Protein AF-A0A948EZS8-F1 (afdb_monomer)

Structure (mmCIF, N/CA/C/O backbone):
data_AF-A0A948EZS8-F1
#
_entry.id   AF-A0A948EZS8-F1
#
loop_
_atom_site.group_PDB
_atom_site.id
_atom_site.type_symbol
_atom_site.label_atom_id
_atom_site.label_alt_id
_atom_site.label_comp_id
_atom_site.label_asym_id
_atom_site.label_entity_id
_atom_site.label_seq_id
_atom_site.pdbx_PDB_ins_code
_atom_site.Cartn_x
_atom_site.Cartn_y
_atom_site.Cartn_z
_atom_site.occupancy
_atom_site.B_iso_or_equiv
_atom_site.auth_seq_id
_atom_site.auth_comp_id
_atom_site.auth_asym_id
_atom_site.auth_atom_id
_atom_site.pdbx_PDB_model_num
ATOM 1 N N . MET A 1 1 ? -22.388 7.173 19.803 1.00 58.19 1 MET A N 1
ATOM 2 C CA . MET A 1 1 ? -21.195 7.812 19.184 1.00 58.19 1 MET A CA 1
ATOM 3 C C . MET A 1 1 ? -20.099 6.820 18.781 1.00 58.19 1 MET A C 1
ATOM 5 O O . MET A 1 1 ? -19.552 6.989 17.697 1.00 58.19 1 MET A O 1
ATOM 9 N N . LEU A 1 2 ? -19.801 5.787 19.585 1.00 64.62 2 LEU A N 1
ATOM 10 C CA . LEU A 1 2 ? -18.752 4.790 19.295 1.00 64.62 2 LEU A CA 1
ATOM 11 C C . LEU A 1 2 ? -18.943 4.067 17.944 1.00 64.62 2 LEU A C 1
ATOM 13 O O . LEU A 1 2 ? -17.996 3.960 17.173 1.00 64.62 2 LEU A O 1
ATOM 17 N N . ASN A 1 3 ? -20.185 3.697 17.602 1.00 81.88 3 ASN A N 1
ATOM 18 C CA . ASN A 1 3 ? -20.506 3.070 16.311 1.00 81.88 3 ASN A CA 1
ATOM 19 C C . ASN A 1 3 ? -20.210 3.968 15.102 1.00 81.88 3 ASN A C 1
ATOM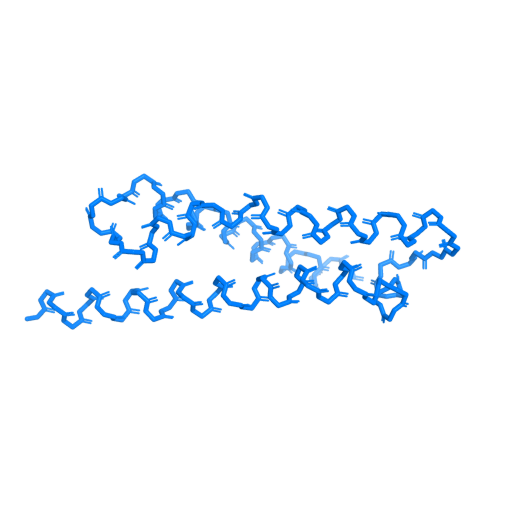 21 O O . ASN A 1 3 ? -19.671 3.485 14.113 1.00 81.88 3 ASN A O 1
ATOM 25 N N . LYS A 1 4 ? -20.505 5.277 15.173 1.00 89.31 4 LYS A N 1
ATOM 26 C CA . LYS A 1 4 ? -20.221 6.200 14.057 1.00 89.31 4 LYS A CA 1
ATOM 27 C C . LYS A 1 4 ? -18.715 6.327 13.812 1.00 89.31 4 LYS A C 1
ATOM 29 O O . LYS A 1 4 ? -18.280 6.222 12.674 1.00 89.31 4 LYS A O 1
ATOM 34 N N . ARG A 1 5 ? -17.922 6.494 14.879 1.00 90.38 5 ARG A N 1
ATOM 35 C CA . ARG A 1 5 ? -16.453 6.574 14.780 1.00 90.38 5 ARG A CA 1
ATOM 36 C C . ARG A 1 5 ? -15.855 5.289 14.212 1.00 90.38 5 ARG A C 1
ATOM 38 O O . ARG A 1 5 ? -15.016 5.363 13.327 1.00 90.38 5 ARG A O 1
ATOM 45 N N . LEU A 1 6 ? -16.340 4.132 14.666 1.00 93.00 6 LEU A N 1
ATOM 46 C CA . LEU A 1 6 ? -15.905 2.831 14.163 1.00 93.00 6 LEU A CA 1
ATOM 47 C C . LEU A 1 6 ? -16.145 2.694 12.654 1.00 93.00 6 LEU A C 1
ATOM 49 O O . LEU A 1 6 ? -15.227 2.335 11.926 1.00 93.00 6 LEU A O 1
ATOM 53 N N . TRP A 1 7 ? -17.352 3.012 12.181 1.00 94.31 7 TRP A N 1
ATOM 54 C CA . TRP A 1 7 ? -17.680 2.945 10.755 1.00 94.31 7 TRP A CA 1
ATOM 55 C C . TRP A 1 7 ? -16.860 3.919 9.911 1.00 94.31 7 TRP A C 1
ATOM 57 O O . TRP A 1 7 ? -16.367 3.521 8.861 1.00 94.31 7 TRP A O 1
ATOM 67 N N . ILE A 1 8 ? -16.647 5.149 10.386 1.00 95.25 8 ILE A N 1
ATOM 68 C CA . ILE A 1 8 ? -15.784 6.120 9.699 1.00 95.25 8 ILE A CA 1
ATOM 69 C C . ILE A 1 8 ? -14.355 5.584 9.591 1.00 95.25 8 ILE A C 1
ATOM 71 O O . ILE A 1 8 ? -13.791 5.590 8.503 1.00 95.25 8 ILE A O 1
ATOM 75 N N . SER A 1 9 ? -13.782 5.056 10.677 1.00 94.25 9 SER A N 1
ATOM 76 C CA . SER A 1 9 ? -12.443 4.458 10.634 1.00 94.25 9 SER A CA 1
ATOM 77 C C . SER A 1 9 ? -12.364 3.308 9.631 1.00 94.25 9 SER A C 1
ATOM 79 O O . SER A 1 9 ? -11.422 3.260 8.850 1.00 94.25 9 SER A O 1
ATOM 81 N N . ARG A 1 10 ? -13.361 2.416 9.596 1.00 95.75 10 ARG A N 1
ATOM 82 C CA . ARG A 1 10 ? -13.406 1.320 8.615 1.00 95.75 10 ARG A CA 1
ATOM 83 C C . ARG A 1 10 ? -13.470 1.823 7.179 1.00 95.75 10 ARG A C 1
ATOM 85 O O . ARG A 1 10 ? -12.763 1.292 6.336 1.00 95.75 10 ARG A O 1
ATOM 92 N N . LEU A 1 11 ? -14.287 2.840 6.911 1.00 97.06 11 LEU A N 1
ATOM 93 C CA . LEU A 1 11 ? -14.391 3.434 5.579 1.00 97.06 11 LEU A CA 1
ATOM 94 C C . LEU A 1 11 ? -13.065 4.059 5.140 1.00 97.06 11 LEU A C 1
ATOM 96 O O . LEU A 1 11 ? -12.633 3.820 4.019 1.00 97.06 11 LEU A O 1
ATOM 100 N N . LEU A 1 12 ? -12.393 4.800 6.025 1.00 96.75 12 LEU A N 1
ATOM 101 C CA . LEU A 1 12 ? -11.101 5.419 5.722 1.00 96.75 12 LEU A CA 1
ATOM 102 C C . LEU A 1 12 ? -10.007 4.371 5.472 1.00 96.75 12 LEU A C 1
ATOM 104 O O . LEU A 1 12 ? -9.319 4.439 4.459 1.00 96.75 12 LEU A O 1
ATOM 108 N N . ILE A 1 13 ? -9.878 3.373 6.352 1.00 97.25 13 ILE A N 1
ATOM 109 C CA . ILE A 1 13 ? -8.896 2.288 6.187 1.00 97.25 13 ILE A CA 1
ATOM 110 C C . ILE A 1 13 ? -9.216 1.477 4.926 1.00 97.25 13 ILE A C 1
ATOM 112 O O . ILE A 1 13 ? -8.319 1.151 4.155 1.00 97.25 13 ILE A O 1
ATOM 116 N N . GLY A 1 14 ? -10.496 1.178 4.699 1.00 97.44 14 GLY A N 1
ATOM 117 C CA . GLY A 1 14 ? -10.972 0.448 3.531 1.00 97.44 14 GLY A CA 1
ATOM 118 C C . GLY A 1 14 ? -10.685 1.178 2.223 1.00 97.44 14 GLY A C 1
ATOM 119 O O . GLY A 1 14 ? -10.245 0.542 1.275 1.00 97.44 14 GLY A O 1
ATOM 120 N N . ALA A 1 15 ? -10.861 2.500 2.174 1.00 97.56 15 ALA A N 1
ATOM 121 C CA . ALA A 1 15 ? -10.524 3.296 0.996 1.00 97.56 15 ALA A CA 1
ATOM 122 C C . ALA A 1 15 ? -9.031 3.187 0.653 1.00 97.56 15 ALA A C 1
ATOM 124 O O . ALA A 1 15 ? -8.685 2.889 -0.487 1.00 97.56 15 ALA A O 1
ATOM 125 N N . VAL A 1 16 ? -8.154 3.344 1.650 1.00 96.31 16 VAL A N 1
ATOM 126 C CA . VAL A 1 16 ? -6.701 3.214 1.461 1.00 96.31 16 VAL A CA 1
ATOM 127 C C . VAL A 1 16 ? -6.325 1.801 1.010 1.00 96.31 16 VAL A C 1
ATOM 129 O O . VAL A 1 16 ? -5.581 1.645 0.042 1.00 96.31 16 VAL A O 1
ATOM 132 N N . LEU A 1 17 ? -6.880 0.775 1.662 1.00 97.38 17 LEU A N 1
ATOM 133 C CA . LEU A 1 17 ? -6.658 -0.629 1.317 1.00 97.38 17 LEU A CA 1
ATOM 134 C C . LEU A 1 17 ? -7.074 -0.933 -0.129 1.00 97.38 17 LEU A C 1
ATOM 136 O O . LEU A 1 17 ? -6.333 -1.582 -0.861 1.00 97.38 17 LEU A O 1
ATOM 140 N N . LEU A 1 18 ? -8.245 -0.456 -0.558 1.00 97.94 18 LEU A N 1
ATOM 141 C CA . LEU A 1 18 ? -8.752 -0.700 -1.908 1.00 97.94 18 LEU A CA 1
ATOM 142 C C . LEU A 1 18 ? -7.876 -0.046 -2.977 1.00 97.94 18 LEU A C 1
ATOM 144 O O . LEU A 1 18 ? -7.558 -0.706 -3.961 1.00 97.94 18 LEU A O 1
ATOM 148 N N . VAL A 1 19 ? -7.452 1.204 -2.772 1.00 96.75 19 VAL A N 1
ATOM 149 C CA . VAL A 1 19 ? -6.551 1.895 -3.710 1.00 96.75 19 VAL A CA 1
ATOM 150 C C . VAL A 1 19 ? -5.214 1.158 -3.811 1.00 96.75 19 VAL A C 1
ATOM 152 O O . VAL A 1 19 ? -4.734 0.897 -4.909 1.00 96.75 19 VAL A O 1
ATOM 155 N N . ASN A 1 20 ? -4.644 0.730 -2.682 1.00 96.50 20 ASN A N 1
ATOM 156 C CA . ASN A 1 20 ? -3.392 -0.024 -2.690 1.00 96.50 20 ASN A CA 1
ATOM 157 C C . ASN A 1 20 ? -3.514 -1.371 -3.421 1.00 96.50 20 ASN A C 1
ATOM 159 O O . ASN A 1 20 ? -2.625 -1.749 -4.185 1.00 96.50 20 ASN A O 1
ATOM 163 N N . LEU A 1 21 ? -4.602 -2.110 -3.194 1.00 97.62 21 LEU A N 1
ATOM 164 C CA . LEU A 1 21 ? -4.832 -3.387 -3.872 1.00 97.62 21 LEU A CA 1
ATOM 165 C C . LEU A 1 21 ? -5.127 -3.202 -5.365 1.00 97.62 21 LEU A C 1
ATOM 167 O O . LEU A 1 21 ? -4.746 -4.054 -6.165 1.00 97.62 21 LEU A O 1
ATOM 171 N N . GLU A 1 22 ? -5.764 -2.101 -5.758 1.00 97.88 22 GLU A N 1
ATOM 172 C CA . GLU A 1 22 ? -5.948 -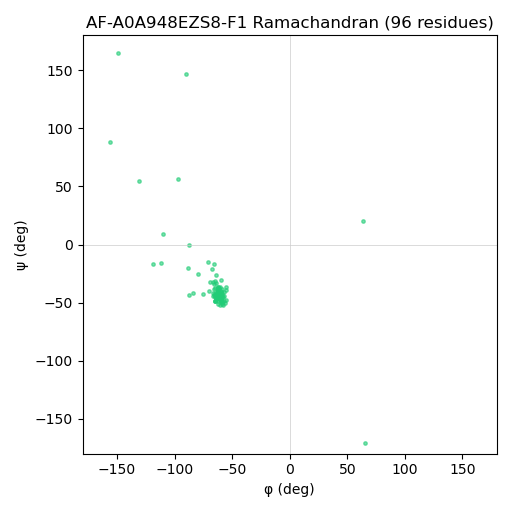1.744 -7.165 1.00 97.88 22 GLU A CA 1
ATOM 173 C C . GLU A 1 22 ? -4.595 -1.489 -7.843 1.00 97.88 22 GLU A C 1
ATOM 175 O O . GLU A 1 22 ? -4.305 -2.138 -8.850 1.00 97.88 22 GLU A O 1
ATOM 180 N N . CYS A 1 23 ? -3.709 -0.701 -7.223 1.00 96.19 23 CYS A N 1
ATOM 181 C CA . CYS A 1 23 ? -2.340 -0.502 -7.707 1.00 96.19 23 CYS A CA 1
ATOM 182 C C . CYS A 1 23 ? -1.562 -1.824 -7.798 1.00 96.19 23 CYS A C 1
ATOM 184 O O . CYS A 1 23 ? -0.888 -2.081 -8.796 1.00 96.19 23 CYS A O 1
ATOM 186 N N . ALA A 1 24 ? -1.700 -2.709 -6.8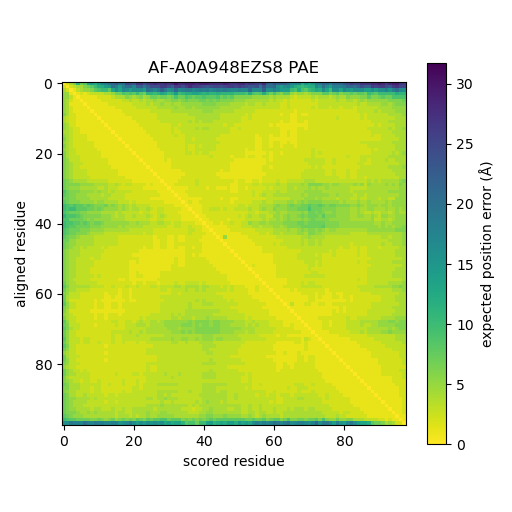04 1.00 97.88 24 ALA A N 1
ATOM 187 C CA . ALA A 1 24 ? -1.094 -4.038 -6.844 1.00 97.88 24 ALA A CA 1
ATOM 188 C C . ALA A 1 24 ? -1.548 -4.835 -8.076 1.00 97.88 24 ALA A C 1
ATOM 190 O O . ALA A 1 24 ? -0.729 -5.391 -8.812 1.00 97.88 24 ALA A O 1
ATOM 191 N N . VAL A 1 25 ? -2.859 -4.876 -8.325 1.00 98.25 25 VAL A N 1
ATOM 192 C CA . VAL A 1 25 ? -3.442 -5.574 -9.476 1.00 98.25 25 VAL A CA 1
ATOM 193 C C . VAL A 1 25 ? -2.976 -4.943 -10.788 1.00 98.25 25 VAL A C 1
ATOM 195 O O . VAL A 1 25 ? -2.619 -5.680 -11.712 1.00 98.25 25 VAL A O 1
ATOM 198 N N . ALA A 1 26 ? -2.942 -3.614 -10.8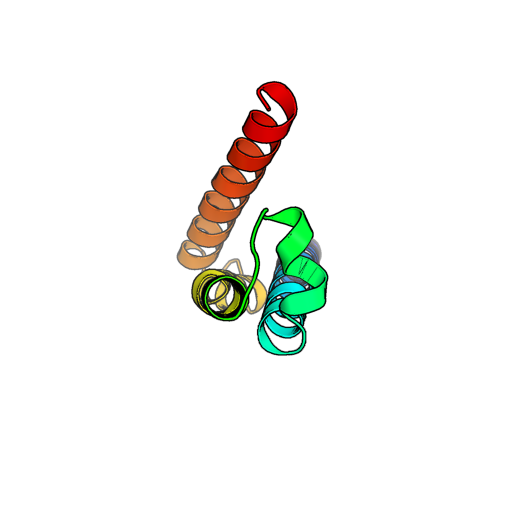68 1.00 97.75 26 ALA A N 1
ATOM 199 C CA . ALA A 1 26 ? -2.480 -2.877 -12.035 1.00 97.75 26 ALA A CA 1
ATOM 200 C C . ALA A 1 26 ? -1.015 -3.211 -12.368 1.00 97.75 26 ALA A C 1
ATOM 202 O O . ALA A 1 26 ? -0.711 -3.624 -13.491 1.00 97.75 26 ALA A O 1
ATOM 203 N N . PHE A 1 27 ? -0.124 -3.157 -1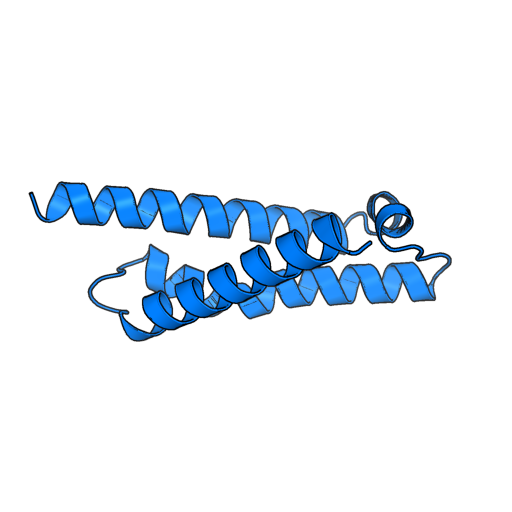1.375 1.00 97.75 27 PHE A N 1
ATOM 204 C CA . PHE A 1 27 ? 1.299 -3.468 -11.528 1.00 97.75 27 PHE A CA 1
ATOM 205 C C . PHE A 1 27 ? 1.566 -4.940 -11.860 1.00 97.75 27 PHE A C 1
ATOM 207 O O . PHE A 1 27 ? 2.492 -5.247 -12.611 1.00 97.75 27 PHE A O 1
ATOM 214 N N . LEU A 1 28 ? 0.758 -5.871 -11.345 1.00 97.62 28 LEU A N 1
ATOM 215 C CA . LEU A 1 28 ? 0.908 -7.298 -11.640 1.00 97.62 28 LEU A CA 1
ATOM 216 C C . LEU A 1 28 ? 0.414 -7.663 -13.048 1.00 97.62 28 LEU A C 1
ATOM 218 O O . LEU A 1 28 ? 1.073 -8.440 -13.752 1.00 97.62 28 LEU A O 1
ATOM 222 N N . ARG A 1 29 ? -0.737 -7.116 -13.466 1.00 97.88 29 ARG A N 1
ATOM 223 C CA . ARG A 1 29 ? -1.390 -7.458 -14.742 1.00 97.88 29 ARG A CA 1
ATOM 224 C C . ARG A 1 29 ? -0.833 -6.687 -15.929 1.00 97.88 29 ARG A C 1
ATOM 226 O O . ARG A 1 29 ? -0.646 -7.282 -16.986 1.00 97.88 29 ARG A O 1
ATOM 233 N N . GLN A 1 30 ? -0.578 -5.392 -15.767 1.00 97.00 30 GLN A N 1
ATOM 234 C CA . GLN A 1 30 ? -0.142 -4.504 -16.847 1.00 97.00 30 GLN A CA 1
ATOM 235 C C . GLN A 1 30 ? 1.085 -3.675 -16.440 1.00 97.00 30 GLN A C 1
ATOM 237 O O . GLN A 1 30 ? 1.059 -2.451 -16.549 1.00 97.00 30 GLN A O 1
ATOM 242 N N . PRO A 1 31 ? 2.192 -4.300 -15.995 1.00 96.69 31 PRO A N 1
ATOM 243 C CA . PRO A 1 31 ? 3.351 -3.561 -15.498 1.00 96.69 31 PRO A CA 1
ATOM 244 C C . PRO A 1 31 ? 3.886 -2.551 -16.512 1.00 96.69 31 PRO A C 1
ATOM 246 O O . PRO A 1 31 ? 4.287 -1.457 -16.131 1.00 96.69 31 PRO A O 1
ATOM 249 N N . GLN A 1 32 ? 3.854 -2.884 -17.805 1.00 96.69 32 GLN A N 1
ATOM 250 C CA . GLN A 1 32 ? 4.423 -2.050 -18.859 1.00 96.69 32 GLN A CA 1
ATOM 251 C C . GLN A 1 32 ? 3.786 -0.658 -18.934 1.00 96.69 32 GLN A C 1
ATOM 253 O O . GLN A 1 32 ? 4.486 0.293 -19.269 1.00 96.69 32 GLN A O 1
ATOM 258 N N . ALA A 1 33 ? 2.504 -0.531 -18.578 1.00 96.25 33 ALA A N 1
ATOM 259 C CA . ALA A 1 33 ? 1.797 0.747 -18.565 1.00 96.25 33 ALA A CA 1
ATOM 260 C C . ALA A 1 33 ? 2.316 1.708 -17.478 1.00 96.25 33 ALA A C 1
ATOM 262 O O . ALA A 1 33 ? 2.147 2.917 -17.604 1.00 96.25 33 ALA A O 1
ATOM 263 N N . TYR A 1 34 ? 2.979 1.183 -16.443 1.00 95.94 34 TYR A N 1
ATOM 264 C CA . TYR A 1 34 ? 3.419 1.951 -15.275 1.00 95.94 34 TYR A CA 1
ATOM 265 C C . TYR A 1 34 ? 4.943 2.103 -15.181 1.00 95.94 34 TYR A C 1
ATOM 267 O O . TYR A 1 34 ? 5.419 2.995 -14.488 1.00 95.94 34 TYR A O 1
ATOM 275 N N . MET A 1 35 ? 5.723 1.304 -15.921 1.00 96.75 35 MET A N 1
ATOM 276 C CA . MET A 1 35 ? 7.197 1.327 -15.881 1.00 96.75 35 MET A CA 1
ATOM 277 C C . MET A 1 35 ? 7.808 2.706 -16.158 1.00 96.75 35 MET A C 1
ATOM 279 O O . MET A 1 35 ? 8.793 3.073 -15.517 1.00 96.75 35 MET A O 1
ATOM 283 N N . ALA A 1 36 ? 7.235 3.467 -17.098 1.00 93.31 36 ALA A N 1
ATOM 284 C CA . ALA A 1 36 ? 7.773 4.765 -17.505 1.00 93.31 36 ALA A CA 1
ATOM 285 C C . ALA A 1 36 ? 7.820 5.767 -16.340 1.00 93.31 36 ALA A C 1
ATOM 287 O O . ALA A 1 36 ? 8.796 6.503 -16.213 1.00 93.31 36 ALA A O 1
ATOM 288 N N . GLY A 1 37 ? 6.826 5.729 -15.444 1.00 89.38 37 GLY A N 1
ATOM 289 C CA . GLY A 1 37 ? 6.788 6.571 -14.243 1.00 89.38 37 GLY A CA 1
ATOM 290 C C . GLY A 1 37 ? 7.901 6.267 -13.234 1.00 89.38 37 GLY A C 1
ATOM 291 O O . GLY A 1 37 ? 8.194 7.097 -12.385 1.00 89.38 37 GLY A O 1
ATOM 292 N N . PHE A 1 38 ? 8.553 5.108 -13.358 1.00 90.25 38 PHE A N 1
ATOM 293 C CA . PHE A 1 38 ? 9.664 4.676 -12.508 1.00 90.25 38 PHE A CA 1
ATOM 294 C C . PHE A 1 38 ? 11.011 4.650 -13.252 1.00 90.25 38 PHE A C 1
ATOM 296 O O . PHE A 1 38 ? 11.985 4.108 -12.734 1.00 90.25 38 PHE A O 1
ATOM 303 N N . GLY A 1 39 ? 11.079 5.171 -14.486 1.00 93.81 39 GLY A N 1
ATOM 304 C CA . GLY A 1 39 ? 12.289 5.102 -15.316 1.00 93.81 39 GLY A CA 1
ATOM 305 C C . GLY A 1 39 ? 12.699 3.671 -15.693 1.00 93.81 39 GLY A C 1
ATOM 306 O O . GLY A 1 39 ? 13.855 3.417 -16.028 1.00 93.81 39 GLY A O 1
ATOM 307 N N . LEU A 1 40 ? 11.767 2.717 -15.617 1.00 96.19 40 LEU A N 1
ATOM 308 C CA . LEU A 1 40 ? 12.016 1.304 -15.881 1.00 96.19 40 LEU A CA 1
ATOM 309 C C . LEU A 1 40 ? 11.780 0.972 -17.358 1.00 96.19 40 LEU A C 1
ATOM 311 O O . LEU A 1 4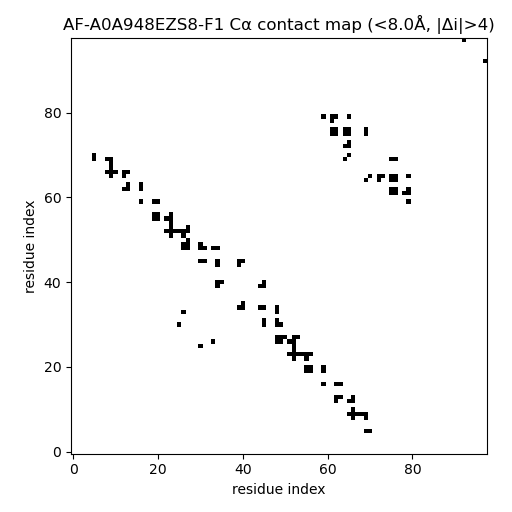0 ? 10.893 1.520 -18.012 1.00 96.19 40 LEU A O 1
ATOM 315 N N . SER A 1 41 ? 12.550 0.021 -17.887 1.00 95.75 41 SER A N 1
ATOM 316 C CA . SER A 1 41 ? 12.381 -0.472 -19.256 1.00 95.75 41 SER A CA 1
ATOM 317 C C . SER A 1 41 ? 12.784 -1.943 -19.400 1.00 95.75 41 SER A C 1
ATOM 319 O O . SER A 1 41 ? 13.424 -2.536 -18.525 1.00 95.75 41 SER A O 1
ATOM 321 N N . GLY A 1 42 ? 12.369 -2.548 -20.514 1.00 95.88 42 GLY A N 1
ATOM 322 C CA . GLY A 1 42 ? 12.686 -3.935 -20.845 1.00 95.88 42 GLY A CA 1
ATOM 323 C C . GLY A 1 42 ? 12.067 -4.971 -19.898 1.00 95.88 42 GLY A C 1
ATOM 324 O O . GLY A 1 42 ? 11.223 -4.678 -19.050 1.00 95.88 42 GLY A O 1
ATOM 325 N N . ALA A 1 43 ? 12.494 -6.226 -20.059 1.00 96.44 43 ALA A N 1
ATOM 326 C CA . ALA A 1 43 ? 11.965 -7.351 -19.287 1.00 96.44 43 ALA A CA 1
ATOM 327 C C . ALA A 1 43 ? 12.276 -7.239 -17.783 1.00 96.44 43 ALA A C 1
ATOM 329 O O . ALA A 1 43 ? 11.422 -7.552 -16.954 1.00 96.44 43 ALA A O 1
ATOM 330 N N . ALA A 1 44 ? 13.467 -6.741 -17.433 1.00 96.12 44 ALA A N 1
ATOM 331 C CA . ALA A 1 44 ? 13.865 -6.523 -16.044 1.00 96.12 44 ALA A CA 1
ATOM 332 C C . ALA A 1 44 ? 12.980 -5.468 -15.357 1.00 96.12 44 ALA A C 1
ATOM 334 O O . ALA A 1 44 ? 12.499 -5.705 -14.249 1.00 96.12 44 ALA A O 1
ATOM 335 N N . GLY A 1 45 ? 12.682 -4.353 -16.038 1.00 96.81 45 GLY A N 1
ATOM 336 C CA . GLY A 1 45 ? 11.759 -3.332 -15.540 1.00 96.81 45 GLY A CA 1
ATOM 337 C C . GLY A 1 45 ? 10.354 -3.879 -15.284 1.00 96.81 45 GLY A C 1
ATOM 338 O O . GLY A 1 45 ? 9.762 -3.613 -14.239 1.00 96.81 45 GLY A O 1
ATOM 339 N N . ALA A 1 46 ? 9.848 -4.731 -16.178 1.00 97.56 46 ALA A N 1
ATOM 340 C CA . ALA A 1 46 ? 8.555 -5.386 -15.986 1.00 97.56 46 ALA A CA 1
ATOM 341 C C . ALA A 1 46 ? 8.565 -6.372 -14.803 1.00 97.56 46 ALA A C 1
ATOM 343 O O . ALA A 1 46 ? 7.542 -6.543 -14.139 1.00 97.56 46 ALA A O 1
ATOM 344 N N . GLY A 1 47 ? 9.700 -7.024 -14.533 1.00 97.94 47 GLY A N 1
ATOM 345 C CA . GLY A 1 47 ? 9.904 -7.848 -13.340 1.00 97.94 47 GLY A CA 1
ATOM 346 C C . GLY A 1 47 ? 9.870 -7.019 -12.054 1.00 97.94 47 GLY A C 1
ATOM 347 O O . GLY A 1 47 ? 9.121 -7.348 -11.137 1.00 97.94 47 GLY A O 1
ATOM 348 N N . MET A 1 48 ? 10.602 -5.902 -12.022 1.00 97.88 48 MET A N 1
ATOM 349 C CA . MET A 1 48 ? 10.624 -4.970 -10.889 1.00 97.88 48 MET A CA 1
ATOM 350 C C . MET A 1 48 ? 9.235 -4.387 -10.597 1.00 97.88 48 MET A C 1
ATOM 352 O O . MET A 1 48 ? 8.799 -4.361 -9.449 1.00 97.88 48 MET A O 1
ATOM 356 N N . MET A 1 49 ? 8.494 -3.989 -11.634 1.00 97.81 49 MET A N 1
ATOM 357 C CA . MET A 1 49 ? 7.143 -3.446 -11.480 1.00 97.81 49 MET A CA 1
ATOM 358 C C . MET A 1 49 ? 6.180 -4.474 -10.862 1.00 97.81 49 MET A C 1
ATOM 360 O O . MET A 1 49 ? 5.414 -4.146 -9.959 1.00 97.81 49 MET A O 1
ATOM 364 N N . ARG A 1 50 ? 6.266 -5.749 -11.269 1.00 98.25 50 ARG A N 1
ATOM 365 C CA . ARG A 1 50 ? 5.492 -6.834 -10.640 1.00 98.25 50 ARG A CA 1
ATOM 366 C C . ARG A 1 50 ? 5.908 -7.088 -9.195 1.00 98.25 50 ARG A C 1
ATOM 368 O O . ARG A 1 50 ? 5.040 -7.343 -8.364 1.00 98.25 50 ARG A O 1
ATOM 375 N N . ALA A 1 51 ? 7.202 -7.006 -8.888 1.00 97.88 51 ALA A N 1
ATOM 376 C CA . ALA A 1 51 ? 7.689 -7.119 -7.517 1.00 97.88 51 ALA A CA 1
ATOM 377 C C . ALA A 1 51 ? 7.122 -5.998 -6.632 1.00 97.88 51 ALA A C 1
ATOM 379 O O . ALA A 1 51 ? 6.663 -6.281 -5.526 1.00 97.88 51 ALA A O 1
ATOM 380 N N . LEU A 1 52 ? 7.048 -4.761 -7.141 1.00 96.88 52 LEU A N 1
ATOM 381 C CA . LEU A 1 52 ? 6.375 -3.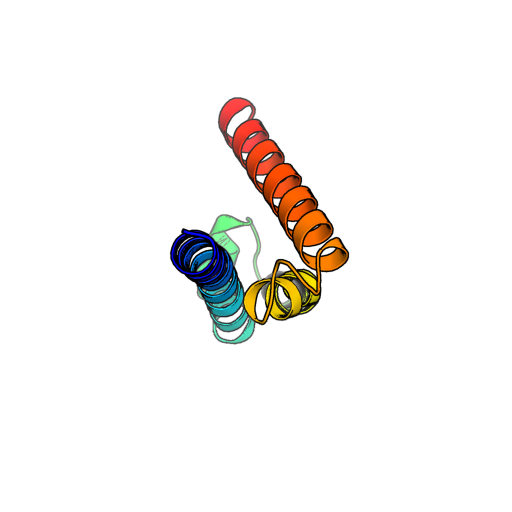662 -6.445 1.00 96.88 52 LEU A CA 1
ATOM 382 C C . LEU A 1 52 ? 4.881 -3.960 -6.249 1.00 96.88 52 LEU A C 1
ATOM 384 O O . LEU A 1 52 ? 4.366 -3.791 -5.151 1.00 96.88 52 LEU A O 1
ATOM 388 N N . GLY A 1 53 ? 4.196 -4.488 -7.266 1.00 97.56 53 GLY A N 1
ATOM 389 C CA . GLY A 1 53 ? 2.802 -4.925 -7.137 1.00 97.56 53 GLY A CA 1
ATOM 390 C C . GLY A 1 53 ? 2.589 -5.975 -6.038 1.00 97.56 53 GLY A C 1
ATOM 391 O O . GLY A 1 53 ? 1.677 -5.844 -5.225 1.00 97.56 53 GLY A O 1
ATOM 392 N N . LEU A 1 54 ? 3.460 -6.985 -5.948 1.00 98.19 54 LEU A N 1
ATOM 393 C CA . LEU A 1 54 ? 3.431 -7.971 -4.861 1.00 98.19 54 LEU A CA 1
ATOM 394 C C . LEU A 1 54 ? 3.666 -7.317 -3.491 1.00 98.19 54 LEU A C 1
ATOM 396 O O . LEU A 1 54 ? 3.001 -7.670 -2.517 1.00 98.19 54 LEU A O 1
ATOM 400 N N . LEU A 1 55 ? 4.571 -6.342 -3.423 1.00 96.69 55 LEU A N 1
ATOM 401 C CA . LEU A 1 55 ? 4.879 -5.611 -2.199 1.00 96.69 55 LEU A CA 1
ATOM 402 C C . LEU A 1 55 ? 3.659 -4.844 -1.674 1.00 96.69 55 LEU A C 1
ATOM 404 O O . LEU A 1 55 ? 3.377 -4.913 -0.480 1.00 96.69 55 LEU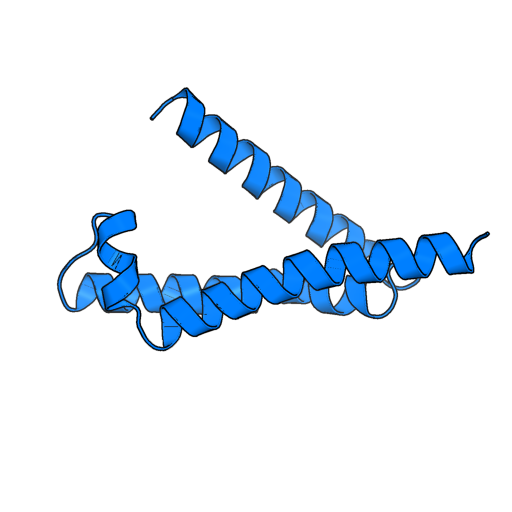 A O 1
ATOM 408 N N . PHE A 1 56 ? 2.869 -4.225 -2.560 1.00 95.69 56 PHE A N 1
ATOM 409 C CA . PHE A 1 56 ? 1.585 -3.619 -2.194 1.00 95.69 56 PHE A CA 1
ATOM 410 C C . PHE A 1 56 ? 0.620 -4.649 -1.582 1.00 95.69 56 PHE A C 1
ATOM 412 O O . PHE A 1 56 ? -0.048 -4.339 -0.599 1.00 95.69 56 PHE A O 1
ATOM 419 N N . VAL A 1 57 ? 0.573 -5.895 -2.071 1.00 97.12 57 VAL A N 1
ATOM 420 C CA . VAL A 1 57 ? -0.248 -6.951 -1.441 1.00 97.12 57 VAL A CA 1
ATOM 421 C C . VAL A 1 57 ? 0.270 -7.290 -0.039 1.00 97.12 57 VAL A C 1
ATOM 423 O O . VAL A 1 57 ? -0.508 -7.330 0.914 1.00 97.12 57 VAL A O 1
ATOM 426 N N . MET A 1 58 ? 1.580 -7.510 0.101 1.00 97.44 58 MET A N 1
ATOM 427 C CA . MET A 1 58 ? 2.210 -7.907 1.368 1.00 97.44 58 MET A CA 1
ATOM 428 C C . MET A 1 58 ? 2.046 -6.840 2.454 1.00 97.44 58 MET A C 1
ATOM 430 O O . MET A 1 58 ? 1.672 -7.139 3.587 1.00 97.44 58 MET A O 1
ATOM 434 N N . TRP A 1 59 ? 2.296 -5.582 2.105 1.00 95.00 59 TRP A N 1
ATOM 435 C CA . TRP A 1 59 ? 2.247 -4.451 3.026 1.00 95.00 59 TRP A CA 1
ATOM 436 C C . TRP A 1 59 ? 0.831 -4.076 3.471 1.00 95.00 59 TRP A C 1
ATOM 438 O O . TRP A 1 59 ? 0.671 -3.402 4.484 1.00 95.00 59 TRP A O 1
ATOM 448 N N . ASN A 1 60 ? -0.205 -4.567 2.787 1.00 96.38 60 ASN A N 1
ATOM 449 C CA . ASN A 1 60 ? -1.597 -4.304 3.149 1.00 96.38 60 ASN A CA 1
ATOM 450 C C . ASN A 1 60 ? -2.189 -5.296 4.170 1.00 96.38 60 ASN A C 1
ATOM 452 O O . ASN A 1 60 ? -3.334 -5.129 4.595 1.00 96.38 60 ASN A O 1
ATOM 456 N N . VAL A 1 61 ? -1.426 -6.294 4.635 1.00 97.25 61 VAL A N 1
ATOM 457 C CA . VAL A 1 61 ? -1.898 -7.253 5.654 1.00 97.25 61 VAL A CA 1
ATOM 458 C C . VAL A 1 61 ? -2.391 -6.556 6.940 1.00 97.25 61 VAL A C 1
ATOM 460 O O . VAL A 1 61 ? -3.517 -6.849 7.358 1.00 97.25 61 VAL A O 1
ATOM 463 N N . PRO A 1 62 ? -1.663 -5.591 7.546 1.00 97.44 62 PRO A N 1
ATOM 464 C CA . PRO A 1 62 ? -2.147 -4.878 8.733 1.00 97.44 62 PRO A CA 1
ATOM 465 C C . PRO A 1 62 ? -3.424 -4.069 8.464 1.00 97.44 62 PRO A C 1
ATOM 467 O O . PRO A 1 62 ? -4.331 -4.039 9.299 1.00 97.44 62 PRO A O 1
ATOM 470 N N . TYR A 1 63 ? -3.543 -3.476 7.272 1.00 96.88 63 TYR A N 1
ATOM 471 C CA . TYR A 1 63 ? -4.723 -2.715 6.853 1.00 96.88 63 TYR A CA 1
ATOM 472 C C . TYR A 1 63 ? -5.973 -3.598 6.810 1.00 96.88 63 TYR A C 1
ATOM 474 O O . TYR A 1 63 ? -7.041 -3.164 7.242 1.00 96.88 63 TYR A O 1
ATOM 482 N N . GLY A 1 64 ? -5.847 -4.854 6.368 1.00 97.00 64 GLY A N 1
ATOM 483 C CA . GLY A 1 64 ? -6.939 -5.830 6.386 1.00 97.00 64 GLY A CA 1
ATOM 484 C C . GLY A 1 64 ? -7.491 -6.061 7.796 1.00 97.00 64 GLY A C 1
ATOM 485 O O . GLY A 1 64 ? -8.689 -5.887 8.037 1.00 97.00 64 GLY A O 1
ATOM 486 N N . PHE A 1 65 ? -6.620 -6.371 8.761 1.00 97.69 65 PHE A N 1
ATOM 487 C CA . PHE A 1 65 ? -7.027 -6.562 10.160 1.00 97.69 65 PHE A CA 1
ATOM 488 C C . PHE A 1 65 ? -7.586 -5.276 10.783 1.00 97.69 65 PHE A C 1
ATOM 490 O O . PHE A 1 65 ? -8.630 -5.304 11.447 1.00 97.69 65 PHE A O 1
ATOM 497 N N . ALA A 1 66 ? -6.944 -4.135 10.523 1.00 97.06 66 ALA A N 1
ATOM 498 C CA . ALA A 1 66 ? -7.403 -2.833 10.990 1.00 97.06 66 ALA A CA 1
ATOM 499 C C . ALA A 1 66 ? -8.783 -2.466 10.415 1.00 97.06 66 ALA A C 1
ATOM 501 O O . ALA A 1 66 ? -9.611 -1.913 11.136 1.00 97.06 66 ALA A O 1
ATOM 502 N N . CYS A 1 67 ? -9.078 -2.820 9.161 1.00 96.75 67 CYS A N 1
ATOM 503 C CA . CYS A 1 67 ? -10.370 -2.577 8.520 1.00 96.75 67 CYS A CA 1
ATOM 504 C C . CYS A 1 67 ? -11.488 -3.450 9.116 1.00 96.75 67 CYS A C 1
ATOM 506 O O . CYS A 1 67 ? -12.593 -2.968 9.371 1.00 96.75 67 CYS A O 1
ATOM 508 N N . VAL A 1 68 ? -11.208 -4.722 9.425 1.00 96.19 68 VAL A N 1
ATOM 509 C CA . VAL A 1 68 ? -12.202 -5.623 10.038 1.00 96.19 68 VAL A CA 1
ATOM 510 C C . VAL A 1 68 ? -12.666 -5.081 11.390 1.00 96.19 68 VAL A C 1
ATOM 512 O O . VAL A 1 68 ? -13.870 -4.930 11.634 1.00 96.19 68 VAL A O 1
ATOM 515 N N . HIS A 1 69 ? -11.739 -4.754 12.293 1.00 94.38 69 HIS A N 1
ATOM 516 C CA . HIS A 1 69 ? -12.106 -4.199 13.597 1.00 94.38 69 HIS A CA 1
ATOM 517 C C . HIS A 1 69 ? -10.968 -3.375 14.233 1.00 94.38 69 HIS A C 1
ATOM 519 O O . HIS A 1 69 ? -10.228 -3.899 15.074 1.00 94.38 69 HIS A O 1
ATOM 525 N N . PRO A 1 70 ? -10.872 -2.061 13.953 1.00 92.31 70 PRO A N 1
ATOM 526 C CA . PRO A 1 70 ? -9.706 -1.243 14.318 1.00 92.31 70 PRO A CA 1
ATOM 527 C C . PRO A 1 70 ? -9.490 -1.113 15.833 1.00 92.31 70 PRO A C 1
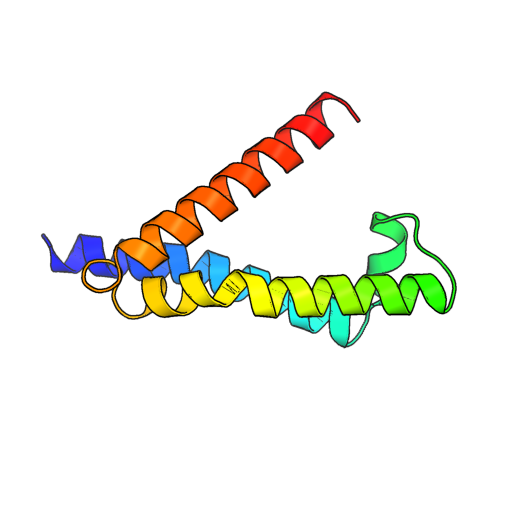ATOM 529 O O . PRO A 1 70 ? -8.371 -0.943 16.302 1.00 92.31 70 PRO A O 1
ATOM 532 N N . VAL A 1 71 ? -10.558 -1.240 16.632 1.00 93.88 71 VAL A N 1
ATOM 533 C CA . VAL A 1 71 ? -10.471 -1.180 18.105 1.00 93.88 71 VAL A CA 1
ATOM 534 C C . VAL A 1 71 ? -9.989 -2.500 18.718 1.00 93.88 71 VAL A C 1
ATOM 536 O O . VAL A 1 71 ? -9.425 -2.486 19.806 1.00 93.88 71 VAL A O 1
ATOM 539 N N . LYS A 1 72 ? -10.206 -3.630 18.032 1.00 94.69 72 LYS A N 1
ATOM 540 C CA . LYS A 1 72 ? -9.793 -4.965 18.500 1.00 94.69 72 LYS A CA 1
ATOM 541 C C . LYS A 1 72 ? -8.363 -5.237 18.041 1.00 94.69 72 LYS A C 1
ATOM 543 O O . LYS A 1 72 ? -7.540 -5.676 18.831 1.00 94.69 72 LYS A O 1
ATOM 548 N N . TYR A 1 73 ? -8.065 -4.903 16.788 1.00 96.75 73 TYR A N 1
ATOM 549 C CA . TYR A 1 73 ? -6.752 -5.050 16.165 1.00 96.75 73 TYR A CA 1
ATOM 550 C C . TYR A 1 73 ? -5.973 -3.728 16.212 1.00 96.75 73 TYR A C 1
ATOM 552 O O . TYR A 1 73 ? -5.575 -3.188 15.181 1.00 96.75 73 TYR A O 1
ATOM 560 N N . ARG A 1 74 ? -5.782 -3.175 17.421 1.00 95.44 74 ARG A N 1
ATOM 561 C CA . ARG A 1 74 ? -5.101 -1.877 17.593 1.00 95.44 74 ARG A CA 1
ATOM 562 C C . ARG A 1 74 ? -3.662 -1.891 17.098 1.00 95.44 74 ARG A C 1
ATOM 564 O O . ARG A 1 74 ? -3.234 -0.895 16.533 1.00 95.44 74 ARG A O 1
ATOM 571 N N . THR A 1 75 ? -2.940 -2.993 17.286 1.00 97.88 75 THR A N 1
ATOM 572 C CA . THR A 1 75 ? -1.568 -3.129 16.782 1.00 97.88 75 THR A CA 1
ATOM 573 C C . THR A 1 75 ? -1.533 -2.963 15.267 1.00 97.88 75 THR A C 1
ATOM 575 O O . THR A 1 75 ? -0.817 -2.101 14.779 1.00 97.88 75 THR A O 1
ATOM 578 N N . SER A 1 76 ? -2.408 -3.661 14.538 1.00 97.88 76 SER A N 1
ATOM 579 C CA . SER A 1 76 ? -2.496 -3.540 13.078 1.00 97.88 76 SER A CA 1
ATOM 580 C C . SER A 1 76 ? -2.931 -2.149 12.615 1.00 97.88 76 SER A C 1
ATOM 582 O O . SER A 1 76 ? -2.475 -1.673 11.581 1.00 97.88 76 SER A O 1
ATOM 584 N N . LEU A 1 77 ? -3.784 -1.463 13.388 1.00 97.19 77 LEU A N 1
ATOM 585 C CA . LEU A 1 77 ? -4.116 -0.061 13.124 1.00 97.19 77 LEU A CA 1
ATOM 586 C C . LEU A 1 77 ? -2.892 0.850 13.283 1.00 97.19 77 LEU A C 1
ATOM 588 O O . LEU A 1 77 ? -2.682 1.730 12.455 1.00 97.19 77 LEU A O 1
ATOM 592 N N . ILE A 1 78 ? -2.099 0.655 14.337 1.00 98.00 78 ILE A N 1
ATOM 593 C CA . ILE A 1 78 ? -0.879 1.432 14.583 1.00 98.00 78 ILE A CA 1
ATOM 594 C C . ILE A 1 78 ? 0.145 1.171 13.474 1.00 98.00 78 ILE A C 1
ATOM 596 O O . ILE A 1 78 ? 0.677 2.126 12.919 1.00 98.00 78 ILE A O 1
ATOM 600 N N . GLU A 1 79 ? 0.368 -0.090 13.102 1.00 98.00 79 GLU A N 1
ATOM 601 C CA . GLU A 1 79 ? 1.244 -0.476 11.989 1.00 98.00 79 GLU A CA 1
ATOM 602 C C . GLU A 1 79 ? 0.810 0.197 10.682 1.00 98.00 79 GLU A C 1
ATOM 604 O O . GLU A 1 79 ? 1.620 0.868 10.046 1.00 98.00 79 GLU A O 1
ATOM 609 N N . ALA A 1 80 ? -0.477 0.111 10.325 1.00 96.69 80 ALA A N 1
ATOM 610 C CA . ALA A 1 80 ? -1.017 0.752 9.127 1.00 96.69 80 ALA A CA 1
ATOM 611 C C . ALA A 1 80 ? -0.835 2.281 9.145 1.00 96.69 80 ALA A C 1
ATOM 613 O O . ALA A 1 80 ? -0.477 2.874 8.131 1.00 96.69 80 ALA A O 1
ATOM 614 N N . LEU A 1 81 ? -1.032 2.936 10.295 1.00 97.00 81 LEU A N 1
ATOM 615 C CA . LEU A 1 81 ? -0.811 4.379 10.426 1.00 97.00 81 LEU A CA 1
ATOM 616 C C . LEU A 1 81 ? 0.667 4.755 10.286 1.00 97.00 81 LEU A C 1
ATOM 618 O O . LEU A 1 81 ? 0.973 5.747 9.625 1.00 97.00 81 LEU A O 1
ATOM 622 N N . ILE A 1 82 ? 1.580 3.979 10.876 1.00 98.12 82 ILE A N 1
ATOM 623 C CA . ILE A 1 82 ? 3.026 4.201 10.749 1.00 98.12 82 ILE A CA 1
ATOM 624 C C . ILE A 1 82 ? 3.441 4.063 9.285 1.00 98.12 82 ILE A C 1
ATOM 626 O O . ILE A 1 82 ? 4.085 4.961 8.749 1.00 98.12 82 ILE A O 1
ATOM 630 N N . MET A 1 83 ? 3.016 2.989 8.619 1.00 96.75 83 MET A N 1
ATOM 631 C CA . MET A 1 83 ? 3.305 2.759 7.204 1.00 96.75 83 MET A CA 1
ATOM 632 C C . MET A 1 83 ? 2.762 3.890 6.326 1.00 96.75 83 MET A C 1
ATOM 634 O O . MET A 1 83 ? 3.505 4.441 5.516 1.00 96.75 83 MET A O 1
ATOM 638 N N . GLN A 1 84 ? 1.510 4.305 6.541 1.00 95.06 84 GLN A N 1
ATOM 639 C CA . GLN A 1 84 ? 0.905 5.407 5.793 1.00 95.06 84 GLN A CA 1
ATOM 640 C C . GLN A 1 84 ? 1.632 6.735 6.021 1.00 95.06 84 GLN A C 1
ATOM 642 O O . GLN A 1 84 ? 1.781 7.526 5.093 1.00 95.06 84 GLN A O 1
ATOM 647 N N . THR A 1 85 ? 2.090 6.976 7.249 1.00 97.19 85 THR A N 1
ATOM 648 C CA . THR A 1 85 ? 2.843 8.184 7.598 1.00 97.19 85 THR A CA 1
ATOM 649 C C . THR A 1 85 ? 4.197 8.193 6.902 1.00 97.19 85 THR A C 1
ATOM 651 O O . THR A 1 85 ? 4.570 9.209 6.326 1.00 97.19 85 THR A O 1
ATOM 654 N N . ILE A 1 86 ? 4.911 7.063 6.898 1.00 97.19 86 ILE A N 1
ATOM 655 C CA . ILE A 1 86 ? 6.183 6.924 6.179 1.00 97.19 86 ILE A CA 1
ATOM 656 C C . ILE A 1 86 ? 5.977 7.169 4.681 1.00 97.19 86 ILE A C 1
ATOM 658 O O . ILE A 1 86 ? 6.730 7.944 4.097 1.00 97.19 86 ILE A O 1
ATOM 662 N N . GLY A 1 87 ? 4.945 6.568 4.078 1.00 93.81 87 GLY A N 1
ATOM 663 C CA . GLY A 1 87 ? 4.612 6.774 2.666 1.00 93.81 87 GLY A CA 1
ATOM 664 C C . GLY A 1 87 ? 4.334 8.242 2.343 1.00 93.81 87 GLY A C 1
ATOM 665 O O . GLY A 1 87 ? 4.986 8.809 1.473 1.00 93.81 87 GLY A O 1
ATOM 666 N N . LEU A 1 88 ? 3.450 8.890 3.110 1.00 95.75 88 LEU A N 1
ATOM 667 C CA . LEU A 1 88 ? 3.108 10.302 2.916 1.00 95.75 88 LEU A CA 1
ATOM 668 C C . LEU A 1 88 ? 4.329 11.217 3.052 1.00 95.75 88 LEU A C 1
ATOM 670 O O . LEU A 1 88 ? 4.537 12.094 2.215 1.00 95.75 88 LEU A O 1
ATOM 674 N N . LEU A 1 89 ? 5.133 11.032 4.103 1.00 97.94 89 LEU A N 1
ATOM 675 C CA . LEU A 1 89 ? 6.336 11.836 4.322 1.00 97.94 89 LEU A CA 1
ATOM 676 C C . LEU A 1 89 ? 7.368 11.608 3.214 1.00 97.94 89 LEU A C 1
ATOM 678 O O . LEU A 1 89 ? 7.957 12.573 2.735 1.00 97.94 89 LEU A O 1
ATOM 682 N N . GLY A 1 90 ? 7.561 10.357 2.792 1.00 96.38 90 GLY A N 1
ATOM 683 C CA . GLY A 1 90 ? 8.470 9.996 1.708 1.00 96.38 90 GLY A CA 1
ATOM 684 C C . GLY A 1 90 ? 8.063 10.623 0.377 1.00 96.38 90 GLY A C 1
ATOM 685 O O . GLY A 1 90 ? 8.874 11.302 -0.245 1.00 96.38 90 GLY A O 1
ATOM 686 N N . GLU A 1 91 ? 6.802 10.467 -0.028 1.00 94.12 91 GLU A N 1
ATOM 687 C CA . GLU A 1 91 ? 6.266 11.060 -1.261 1.00 94.12 91 GLU A CA 1
ATOM 688 C C . GLU A 1 91 ? 6.307 12.591 -1.225 1.00 94.12 91 GLU A C 1
ATOM 690 O O . GLU A 1 91 ? 6.695 13.221 -2.207 1.00 94.12 91 GLU A O 1
ATOM 695 N N . THR A 1 92 ? 5.986 13.199 -0.077 1.00 97.38 92 THR A N 1
ATOM 696 C CA . THR A 1 92 ? 6.078 14.657 0.103 1.00 97.38 92 THR A CA 1
ATOM 697 C C . THR A 1 92 ? 7.520 15.138 -0.036 1.00 97.38 92 THR A C 1
ATOM 699 O O . THR A 1 92 ? 7.771 16.142 -0.695 1.00 97.38 92 THR A O 1
ATOM 702 N N . LEU A 1 93 ? 8.483 14.429 0.558 1.00 97.62 93 LEU A N 1
ATOM 703 C CA . LEU A 1 93 ? 9.894 14.788 0.453 1.00 97.62 93 LEU A CA 1
ATOM 704 C C . LEU A 1 93 ? 10.398 14.648 -0.985 1.00 97.62 93 LEU A C 1
ATOM 706 O O . LEU A 1 93 ? 11.082 15.550 -1.461 1.00 97.62 93 LEU A O 1
ATOM 710 N N . ILE A 1 94 ? 10.035 13.566 -1.683 1.00 95.12 94 ILE A N 1
ATOM 711 C CA . ILE A 1 94 ? 10.365 13.372 -3.103 1.00 95.12 94 ILE A CA 1
ATOM 712 C C . ILE A 1 94 ? 9.796 14.525 -3.934 1.00 95.12 94 ILE A C 1
ATOM 714 O O . ILE A 1 94 ? 10.525 15.090 -4.733 1.00 95.12 94 ILE A O 1
ATOM 718 N N . LEU A 1 95 ? 8.546 14.933 -3.703 1.00 95.50 95 LEU A N 1
ATOM 719 C CA . LEU A 1 95 ? 7.925 16.043 -4.432 1.00 95.50 95 LEU A CA 1
ATOM 720 C C . LEU A 1 95 ? 8.601 17.402 -4.177 1.00 95.50 95 LEU A C 1
ATOM 722 O O . LEU A 1 95 ? 8.578 18.270 -5.041 1.00 95.50 95 LEU A O 1
ATOM 726 N N . LEU A 1 96 ? 9.151 17.617 -2.979 1.00 97.38 96 LEU A N 1
ATOM 727 C CA . LEU A 1 96 ? 9.796 18.881 -2.608 1.00 97.38 96 LEU A CA 1
ATOM 728 C C . LEU A 1 96 ? 11.287 18.942 -2.971 1.00 97.38 96 LEU A C 1
ATOM 730 O O . LEU A 1 96 ? 11.850 20.035 -2.994 1.00 97.38 96 LEU A O 1
ATOM 734 N N . THR A 1 97 ? 11.938 17.793 -3.179 1.00 95.50 97 THR A N 1
ATOM 735 C CA . THR A 1 97 ? 13.396 17.697 -3.390 1.00 95.50 97 THR A CA 1
ATOM 736 C C . THR A 1 97 ? 13.802 17.114 -4.742 1.00 95.50 97 THR A C 1
ATOM 738 O O . THR A 1 97 ? 14.965 17.267 -5.120 1.00 95.50 97 THR A O 1
ATOM 741 N N . GLY A 1 98 ? 12.881 16.451 -5.444 1.00 75.94 98 GLY A N 1
ATOM 742 C CA . GLY A 1 98 ? 13.041 15.906 -6.795 1.00 75.94 98 GLY A CA 1
ATOM 743 C C . GLY A 1 98 ? 12.401 16.788 -7.853 1.00 75.94 98 GLY A C 1
ATOM 744 O O . GLY A 1 98 ? 12.878 16.705 -9.005 1.00 75.94 98 GLY A O 1
#

Foldseek 3Di:
DVVVVFVVQLVVLVVVLVVLLVQLCCLQPPVVVVLVVVVADDPVSSVVSNVVSVVSVVLCPLSVVCNVGVVVSVVSVVSVVVVVVCVVVVVVCVVVPD

Sequence (98 aa):
MLNKRLWISRLLIGAVLLVNLECAVAFLRQPQAYMAGFGLSGAAGAGMMRALGLLFVMWNVPYGFACVHPVKYRTSLIEALIMQTIGLLGETLILLTG

pLDDT: mean 95.22, std 5.8, range [58.19, 98.25]

Mean predicted aligned error: 3.38 Å

Solvent-accessible surface area (backbone atoms only — not comparable to full-atom values): 5090 Å² total; per-residue (Å²): 112,70,66,60,54,52,52,51,52,26,52,55,42,42,52,54,47,50,54,41,47,49,50,15,51,44,23,57,75,47,19,73,85,54,23,67,86,71,78,37,59,69,73,66,24,40,51,52,35,27,52,51,13,52,46,39,54,64,71,39,53,35,36,54,49,17,32,76,38,42,85,80,32,42,67,28,35,50,51,37,50,52,52,52,50,51,50,53,53,49,53,51,47,45,71,74,75,108

Radius of gyration: 15.75 Å; Cα contacts (8 Å, |Δi|>4): 82; chains: 1; bounding box: 35×27×40 Å

Secondary structure (DSSP, 8-state):
-HHHHHHHHHHHHHHHHHHHHHHHHHHHH-GGGTGGGGT--HHHHHHHHHHHHHHHHHHTHHHHHHHH-TTTSHHHHHHHHHHHHHHHHHHHHHHHH-